Protein AF-A0A484X1N8-F1 (afdb_monomer_lite)

InterPro domains:
  IPR001851 ABC transporter, permease [PF02653] (41-92)

Foldseek 3Di:
DPDPDDVVVVVCCVVCVVVVVVVVVVVVVCVVDVCCPPPVNVVVVCVVVVVVVVVVVVQVVCVVVVNNPVVVVVVVVVVVLVVVQVPDDPVCNVVSVVVVVVCVVVPPD

Secondary structure (DSSP, 8-state):
---SSHHHHHHHHHHTHHHHHHHHHHHHHHHH-GGGGSHHHHHHHHHHHHHHHHHHHHHHHHHHTT---HHHHHHHHHHHHHHHHHTS-GGGHHHHHHHHHHHTTT---

pLDDT: mean 72.05, std 12.69, range [37.88, 90.06]

Organism: Escherichia coli (NCBI:txid562)

Radius of gyration: 23.99 Å; chains: 1; bounding box: 32×74×46 Å

Structure (mmCIF, N/CA/C/O backbone):
data_AF-A0A484X1N8-F1
#
_entry.id   AF-A0A484X1N8-F1
#
loop_
_atom_site.group_PDB
_atom_site.id
_atom_site.type_symbol
_atom_site.label_atom_id
_atom_site.label_alt_id
_atom_site.label_comp_id
_atom_site.label_asym_id
_atom_site.label_entity_id
_atom_site.label_seq_id
_atom_site.pdbx_PDB_ins_code
_atom_site.Cartn_x
_atom_site.Cartn_y
_atom_site.Cartn_z
_atom_site.occupancy
_atom_site.B_iso_or_equiv
_atom_site.auth_seq_id
_atom_site.auth_comp_id
_atom_site.auth_asym_id
_atom_site.auth_atom_id
_atom_site.pdbx_PDB_model_num
ATOM 1 N N . MET A 1 1 ? -13.908 -48.934 8.361 1.00 47.25 1 MET A N 1
ATOM 2 C CA . MET A 1 1 ? -13.093 -47.717 8.132 1.00 47.25 1 MET A CA 1
ATOM 3 C C . MET A 1 1 ? -13.543 -47.052 6.833 1.00 47.25 1 MET A C 1
ATOM 5 O O . MET A 1 1 ? -13.156 -47.579 5.805 1.00 47.25 1 MET A O 1
ATOM 9 N N . SER A 1 2 ? -14.366 -45.982 6.859 1.00 47.84 2 SER A N 1
ATOM 10 C CA . SER A 1 2 ? -14.582 -45.049 5.708 1.00 47.84 2 SER A CA 1
ATOM 11 C C . SER A 1 2 ? -15.741 -44.028 5.870 1.00 47.84 2 SER A C 1
ATOM 13 O O . SER A 1 2 ? -16.322 -43.604 4.877 1.00 47.84 2 SER A O 1
ATOM 15 N N . ALA A 1 3 ? -16.104 -43.577 7.080 1.00 52.72 3 ALA A N 1
ATOM 16 C CA . ALA A 1 3 ? -17.198 -42.594 7.252 1.00 52.72 3 ALA A CA 1
ATOM 17 C C . ALA A 1 3 ? -16.845 -41.361 8.111 1.00 52.72 3 ALA A C 1
ATOM 19 O O . ALA A 1 3 ? -17.726 -40.597 8.490 1.00 52.72 3 ALA A O 1
ATOM 20 N N . LEU A 1 4 ? -15.559 -41.129 8.392 1.00 57.62 4 LEU A N 1
ATOM 21 C CA . LEU A 1 4 ? -15.084 -40.034 9.244 1.00 57.62 4 LEU A CA 1
ATOM 22 C C . LEU A 1 4 ? -14.180 -39.074 8.460 1.00 57.62 4 LEU A C 1
ATOM 24 O O . LEU A 1 4 ? -12.971 -39.095 8.658 1.00 57.62 4 LEU A O 1
ATOM 28 N N . ASN A 1 5 ? -14.728 -38.253 7.553 1.00 59.38 5 ASN A N 1
ATOM 29 C CA . ASN A 1 5 ? -14.029 -37.006 7.180 1.00 59.38 5 ASN A CA 1
ATOM 30 C C . ASN A 1 5 ? -14.814 -35.998 6.327 1.00 59.38 5 ASN A C 1
ATOM 32 O O . ASN A 1 5 ? -14.494 -34.822 6.366 1.00 59.38 5 ASN A O 1
ATOM 36 N N . LYS A 1 6 ? -15.837 -36.387 5.551 1.00 55.84 6 LYS A N 1
ATOM 37 C CA . LYS A 1 6 ? -16.444 -35.434 4.593 1.00 55.84 6 LYS A CA 1
ATOM 38 C C . LYS A 1 6 ? -17.193 -34.268 5.248 1.00 55.84 6 LYS A C 1
ATOM 40 O O . LYS A 1 6 ? -17.091 -33.152 4.755 1.00 55.84 6 LYS A O 1
ATOM 45 N N . LYS A 1 7 ? -17.932 -34.500 6.345 1.00 57.88 7 LYS A N 1
ATOM 46 C CA . LYS A 1 7 ? -18.677 -33.419 7.017 1.00 57.88 7 LYS A CA 1
ATOM 47 C C . LYS A 1 7 ? -17.743 -32.455 7.753 1.00 57.88 7 LYS A C 1
ATOM 49 O O . LYS A 1 7 ? -17.847 -31.269 7.495 1.00 57.88 7 LYS A O 1
ATOM 54 N N . SER A 1 8 ? -16.784 -32.938 8.554 1.00 63.16 8 SER A N 1
ATOM 55 C CA . SER A 1 8 ? -15.794 -32.057 9.205 1.00 63.16 8 SER A CA 1
ATOM 56 C C . SER A 1 8 ? -14.958 -31.272 8.203 1.00 63.16 8 SER A C 1
ATOM 58 O O . SER A 1 8 ? -14.797 -30.075 8.390 1.00 63.16 8 SER A O 1
ATOM 60 N N . PHE A 1 9 ? -14.473 -31.894 7.123 1.00 64.31 9 PHE A N 1
ATOM 61 C CA . PHE A 1 9 ? -13.662 -31.188 6.127 1.00 64.31 9 PHE A CA 1
ATOM 62 C C . PHE A 1 9 ? -14.461 -30.091 5.408 1.00 64.31 9 PHE A C 1
ATOM 64 O O . PHE A 1 9 ? -13.945 -28.999 5.207 1.00 64.31 9 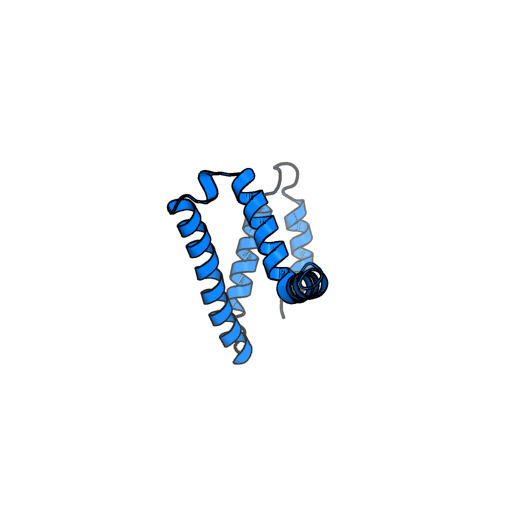PHE A O 1
ATOM 71 N N . LEU A 1 10 ? -15.743 -30.333 5.096 1.00 66.69 10 LEU A N 1
ATOM 72 C CA . LEU A 1 10 ? -16.641 -29.312 4.541 1.00 66.69 10 LEU A CA 1
ATOM 73 C C . LEU A 1 10 ? -16.985 -28.199 5.543 1.00 66.69 10 LEU A C 1
ATOM 75 O O . LEU A 1 10 ? -17.156 -27.056 5.124 1.00 66.69 10 LEU A O 1
ATOM 79 N N . THR A 1 11 ? -17.072 -28.501 6.841 1.00 66.44 11 THR A N 1
ATOM 80 C CA . THR A 1 11 ? -17.257 -27.483 7.889 1.00 66.44 11 THR A CA 1
ATOM 81 C C . THR A 1 11 ? -16.001 -26.619 8.040 1.00 66.44 11 THR A C 1
ATOM 83 O O . THR A 1 11 ? -16.112 -25.399 7.982 1.00 66.44 11 THR A O 1
ATOM 86 N N . TYR A 1 12 ? -14.805 -27.223 8.067 1.00 66.75 12 TYR A N 1
ATOM 87 C CA . TYR A 1 12 ? -13.526 -26.497 8.057 1.00 66.75 12 TYR A CA 1
ATOM 88 C C . TYR A 1 12 ? -13.323 -25.665 6.783 1.00 66.75 12 TYR A C 1
ATOM 90 O O . TYR A 1 12 ? -12.798 -24.558 6.854 1.00 66.75 12 TYR A O 1
ATOM 98 N N . LEU A 1 13 ? -13.781 -26.148 5.624 1.00 66.75 13 LEU A N 1
ATOM 99 C CA . LEU A 1 13 ? -13.781 -25.384 4.371 1.00 66.75 13 LEU A CA 1
ATOM 100 C C . LEU A 1 13 ? -14.759 -24.205 4.390 1.00 66.75 13 LEU A C 1
ATOM 102 O O . LEU A 1 13 ? -14.505 -23.210 3.719 1.00 66.75 13 LEU A O 1
ATOM 106 N N . LYS A 1 14 ? -15.875 -24.306 5.124 1.00 67.31 14 LYS A N 1
ATOM 107 C CA . LYS A 1 14 ? -16.841 -23.209 5.279 1.00 67.31 14 LYS A CA 1
ATOM 108 C C . LYS A 1 14 ? -16.361 -22.159 6.278 1.00 67.31 14 LYS A C 1
ATOM 110 O O . LYS A 1 14 ? -16.433 -20.977 5.963 1.00 67.31 14 LYS A O 1
ATOM 115 N N . GLU A 1 15 ? -15.840 -22.568 7.433 1.00 77.00 15 GLU A N 1
ATOM 116 C CA . GLU A 1 15 ? -15.261 -21.645 8.423 1.00 77.00 15 GLU A CA 1
ATOM 117 C C . GLU A 1 15 ? -13.952 -21.016 7.931 1.00 77.00 15 GLU A C 1
ATOM 119 O O . GLU A 1 15 ? -13.714 -19.831 8.144 1.00 77.00 15 GLU A O 1
ATOM 124 N N . GLY A 1 16 ? -13.148 -21.768 7.177 1.00 79.12 16 GLY A N 1
ATOM 125 C CA . GLY A 1 16 ? -11.952 -21.288 6.488 1.00 79.12 16 GLY A CA 1
ATOM 126 C C . GLY A 1 16 ? -12.204 -20.786 5.064 1.00 79.12 16 GLY A C 1
ATOM 127 O O . GLY A 1 16 ? -11.252 -20.681 4.291 1.00 79.12 16 GLY A O 1
ATOM 128 N N . GLY A 1 17 ? -13.454 -20.489 4.689 1.00 80.62 17 GLY A N 1
ATOM 129 C CA . GLY A 1 17 ? -13.837 -20.204 3.300 1.00 80.62 17 GLY A CA 1
ATOM 130 C C . GLY A 1 17 ? -13.018 -19.092 2.648 1.00 80.62 17 GLY A C 1
ATOM 131 O O . GLY A 1 17 ? -12.676 -19.188 1.472 1.00 80.62 17 GLY A O 1
ATOM 132 N N . ILE A 1 18 ? -12.606 -18.084 3.422 1.00 85.62 18 ILE A N 1
ATOM 133 C CA . ILE A 1 18 ? -11.756 -17.005 2.912 1.00 85.62 18 ILE A CA 1
ATOM 134 C C . ILE A 1 18 ? -10.342 -17.479 2.549 1.00 85.62 18 ILE A C 1
ATOM 136 O O . ILE A 1 18 ? -9.800 -17.046 1.536 1.00 85.62 18 ILE A O 1
ATOM 140 N N . TYR A 1 19 ? -9.771 -18.421 3.307 1.00 83.62 19 TYR A N 1
ATOM 141 C CA . TYR A 1 19 ? -8.468 -19.020 3.004 1.00 83.62 19 TYR A CA 1
ATOM 142 C C . TYR A 1 19 ? -8.539 -19.921 1.773 1.00 83.62 19 TYR A C 1
ATOM 144 O O . TYR A 1 19 ? -7.615 -19.936 0.964 1.00 83.62 19 TYR A O 1
ATOM 152 N N . VAL A 1 20 ? -9.655 -20.633 1.601 1.00 84.94 20 VAL A N 1
ATOM 153 C CA . VAL A 1 20 ? -9.898 -21.468 0.418 1.00 84.94 20 VAL A CA 1
ATOM 154 C C . VAL A 1 20 ? -10.001 -20.598 -0.834 1.00 84.94 20 VAL A C 1
ATOM 156 O O . VAL A 1 20 ? -9.339 -20.878 -1.831 1.00 84.94 20 VAL A O 1
ATOM 159 N N . VAL A 1 21 ? -10.782 -19.515 -0.776 1.00 86.88 21 VAL A N 1
ATOM 160 C CA . VAL A 1 21 ? -10.913 -18.560 -1.888 1.00 86.88 21 VAL A CA 1
ATOM 161 C C . VAL A 1 21 ? -9.569 -17.901 -2.205 1.00 86.88 21 VAL A C 1
ATOM 163 O O . VAL A 1 21 ? -9.209 -17.796 -3.377 1.00 86.88 21 VAL A O 1
ATOM 166 N N . LEU A 1 22 ? -8.796 -17.524 -1.182 1.00 85.75 22 LEU A N 1
ATOM 167 C CA . LEU A 1 22 ? -7.452 -16.967 -1.348 1.00 85.75 22 LEU A CA 1
ATOM 168 C C . LEU A 1 22 ? -6.518 -17.940 -2.087 1.00 85.75 22 LEU A C 1
ATOM 170 O O . LEU A 1 22 ? -5.816 -17.527 -3.007 1.00 85.75 22 LEU A O 1
ATOM 174 N N . LEU A 1 23 ? -6.536 -19.226 -1.723 1.00 84.81 23 LEU A N 1
ATOM 175 C CA . LEU A 1 23 ? -5.708 -20.258 -2.357 1.00 84.81 23 LEU A CA 1
ATOM 176 C C . LEU A 1 23 ? -6.080 -20.492 -3.826 1.00 84.81 23 LEU A C 1
ATOM 178 O O . LEU A 1 23 ? -5.197 -20.612 -4.674 1.00 84.81 23 LEU A O 1
ATOM 182 N N . VAL A 1 24 ? -7.379 -20.533 -4.137 1.00 87.88 24 VAL A N 1
ATOM 183 C CA . VAL A 1 24 ? -7.867 -20.693 -5.518 1.00 87.88 24 VAL A CA 1
ATOM 184 C C . VAL A 1 24 ? -7.465 -19.496 -6.374 1.00 87.88 24 VAL A C 1
ATOM 186 O O . VAL A 1 24 ? -6.980 -19.669 -7.491 1.00 87.88 24 VAL A O 1
ATOM 189 N N . LEU A 1 25 ? -7.617 -18.282 -5.845 1.00 85.06 25 LEU A N 1
ATOM 190 C CA . LEU A 1 25 ? -7.237 -17.068 -6.558 1.00 85.06 25 LEU A CA 1
ATOM 191 C C . LEU A 1 25 ? -5.721 -17.006 -6.793 1.00 85.06 25 LEU A C 1
ATOM 193 O O . LEU A 1 25 ? -5.286 -16.674 -7.893 1.00 85.06 25 LEU A O 1
ATOM 197 N N . LEU A 1 26 ? -4.923 -17.395 -5.794 1.00 83.88 26 LEU A N 1
ATOM 198 C CA . LEU A 1 26 ? -3.470 -17.500 -5.921 1.00 83.88 26 LEU A CA 1
ATOM 199 C C . LEU A 1 26 ? -3.074 -18.480 -7.036 1.00 83.88 26 LEU A C 1
ATOM 201 O O . LEU A 1 26 ? -2.215 -18.159 -7.853 1.00 83.88 26 LEU A O 1
ATOM 205 N N . ALA A 1 27 ? -3.725 -19.646 -7.105 1.00 84.00 27 ALA A N 1
ATOM 206 C CA . ALA A 1 27 ? -3.464 -20.629 -8.151 1.00 84.00 27 ALA A CA 1
ATOM 207 C C . ALA A 1 27 ? -3.746 -20.058 -9.551 1.00 84.00 27 ALA A C 1
ATOM 209 O O . ALA A 1 27 ? -2.905 -20.188 -10.438 1.00 84.00 27 ALA A O 1
ATOM 210 N N . ILE A 1 28 ? -4.878 -19.368 -9.739 1.00 85.75 28 ILE A N 1
ATOM 211 C CA . ILE A 1 28 ? -5.232 -18.722 -11.017 1.00 85.75 28 ILE A CA 1
ATOM 212 C C . ILE A 1 28 ? -4.168 -17.694 -11.430 1.00 85.75 28 ILE A C 1
ATOM 214 O O . ILE A 1 28 ? -3.757 -17.671 -12.587 1.00 85.75 28 ILE A O 1
ATOM 218 N N . ILE A 1 29 ? -3.680 -16.885 -10.485 1.00 81.50 29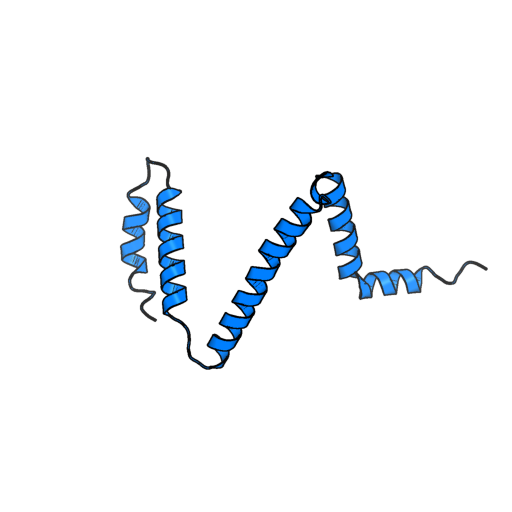 ILE A N 1
ATOM 219 C CA . ILE A 1 29 ? -2.651 -15.867 -10.748 1.00 81.50 29 ILE A CA 1
ATOM 220 C C . ILE A 1 29 ? -1.325 -16.513 -11.177 1.00 81.50 29 ILE A C 1
ATOM 222 O O . ILE A 1 29 ? -0.704 -16.045 -12.128 1.00 81.50 29 ILE A O 1
ATOM 226 N N . ILE A 1 30 ? -0.919 -17.614 -10.535 1.00 81.75 30 ILE A N 1
ATOM 227 C CA . ILE A 1 30 ? 0.303 -18.354 -10.900 1.00 81.75 30 ILE A CA 1
ATOM 228 C C . ILE A 1 30 ? 0.187 -18.965 -12.308 1.00 81.75 30 ILE A C 1
ATOM 230 O O . ILE A 1 30 ? 1.168 -18.970 -13.049 1.00 81.75 30 ILE A O 1
ATOM 234 N N . PHE A 1 31 ? -0.997 -19.460 -12.694 1.00 79.56 31 PHE A N 1
ATOM 235 C CA . PHE A 1 31 ? -1.236 -19.978 -14.049 1.00 79.56 31 PHE A CA 1
ATOM 236 C C . PHE A 1 31 ? -1.236 -18.881 -15.120 1.00 79.56 31 PHE A C 1
ATOM 238 O O . PHE A 1 31 ? -0.799 -19.134 -16.241 1.00 79.56 31 PHE A O 1
ATOM 245 N N . GLN A 1 32 ? -1.732 -17.686 -14.796 1.00 76.69 32 GLN A N 1
ATOM 246 C CA . GLN A 1 32 ? -1.781 -16.556 -15.725 1.00 76.69 32 GLN A CA 1
ATOM 247 C C . GLN A 1 32 ? -0.386 -15.949 -15.953 1.00 76.69 32 GLN A C 1
ATOM 249 O O . GLN A 1 32 ? -0.056 -15.594 -17.082 1.00 76.69 32 GLN A O 1
ATOM 254 N N . ASP A 1 33 ? 0.428 -15.858 -14.897 1.00 71.31 33 ASP A N 1
ATOM 255 C CA . ASP A 1 33 ? 1.747 -15.227 -14.933 1.00 71.31 33 ASP A CA 1
ATOM 256 C C . ASP A 1 33 ? 2.765 -16.013 -14.075 1.00 71.31 33 ASP A C 1
ATOM 258 O O . ASP A 1 33 ? 2.858 -15.813 -12.860 1.00 71.31 33 ASP A O 1
ATOM 262 N N . PRO A 1 34 ? 3.605 -16.888 -14.662 1.00 69.56 34 PRO A N 1
ATOM 263 C CA . PRO A 1 34 ? 4.619 -17.632 -13.901 1.00 69.56 34 PRO A CA 1
ATOM 264 C C . PRO A 1 34 ? 5.724 -16.715 -13.345 1.00 69.56 34 PRO A C 1
ATOM 266 O O . PRO A 1 34 ? 6.389 -17.033 -12.359 1.00 69.56 34 PRO A O 1
ATOM 269 N N . THR A 1 35 ? 5.892 -15.532 -13.940 1.00 72.00 35 THR A N 1
ATOM 270 C CA . THR A 1 35 ? 6.798 -14.460 -13.506 1.00 72.00 35 THR A CA 1
ATOM 271 C C . THR A 1 35 ? 6.375 -13.784 -12.199 1.00 72.00 35 THR A C 1
ATOM 273 O O . THR A 1 35 ? 7.178 -13.061 -11.600 1.00 72.00 35 THR A O 1
ATOM 276 N N . PHE A 1 36 ? 5.147 -14.020 -11.725 1.00 63.31 36 PHE A N 1
ATOM 277 C CA . PHE A 1 36 ? 4.613 -13.436 -10.489 1.00 63.31 36 PHE A CA 1
ATOM 278 C C . PHE A 1 36 ? 5.365 -13.910 -9.232 1.00 63.31 36 PHE A C 1
ATOM 280 O O . PHE A 1 36 ? 5.478 -13.166 -8.261 1.00 63.31 36 PHE A O 1
ATOM 287 N N . LEU A 1 37 ? 5.941 -15.119 -9.269 1.00 64.44 37 LEU A N 1
ATOM 288 C CA . LEU A 1 37 ? 6.735 -15.700 -8.175 1.00 64.44 37 LEU A CA 1
ATOM 289 C C . LEU A 1 37 ? 8.200 -15.236 -8.155 1.00 64.44 37 LEU A C 1
ATOM 291 O O . LEU A 1 37 ? 8.953 -15.617 -7.258 1.00 64.44 37 LEU A O 1
ATOM 295 N N . SER A 1 38 ? 8.629 -14.420 -9.123 1.00 78.19 38 SER A N 1
ATOM 296 C CA . SER A 1 38 ? 9.971 -13.836 -9.093 1.00 78.19 38 SER A CA 1
ATOM 297 C C . SER A 1 38 ? 10.141 -12.978 -7.840 1.00 78.19 38 SER A C 1
ATOM 299 O O . SER A 1 38 ? 9.301 -12.125 -7.545 1.00 78.19 38 SER A O 1
ATOM 301 N N . LEU A 1 39 ? 11.257 -13.161 -7.127 1.00 73.75 39 LEU A N 1
ATOM 302 C CA . LEU A 1 39 ? 11.574 -12.424 -5.897 1.00 73.75 39 LEU A CA 1
ATOM 303 C C . LEU A 1 39 ? 11.527 -10.901 -6.093 1.00 73.75 39 LEU A C 1
ATOM 305 O O . LEU A 1 39 ? 11.187 -10.178 -5.159 1.00 73.75 39 LEU A O 1
ATOM 309 N N . LEU A 1 40 ? 11.807 -10.415 -7.306 1.00 79.06 40 LEU A N 1
ATOM 310 C CA . LEU A 1 40 ? 11.711 -8.996 -7.653 1.00 79.06 40 LEU A CA 1
ATOM 311 C C . LEU A 1 40 ? 10.256 -8.511 -7.715 1.00 79.06 40 LEU A C 1
ATOM 313 O O . LEU A 1 40 ? 9.926 -7.496 -7.111 1.00 79.06 40 LEU A O 1
ATOM 317 N N . ASN A 1 41 ? 9.367 -9.247 -8.386 1.00 78.25 41 ASN A N 1
ATOM 318 C CA . ASN A 1 41 ? 7.950 -8.884 -8.487 1.00 78.25 41 ASN A CA 1
ATOM 319 C C . ASN A 1 41 ? 7.245 -9.011 -7.136 1.00 78.25 41 ASN A C 1
ATOM 321 O O . ASN A 1 41 ? 6.503 -8.115 -6.740 1.00 78.25 41 ASN A O 1
ATOM 325 N N . LEU A 1 42 ? 7.552 -10.071 -6.389 1.00 81.06 42 LEU A N 1
ATOM 326 C CA . LEU A 1 42 ? 7.038 -10.275 -5.041 1.00 81.06 42 LEU A CA 1
ATOM 327 C C . LEU A 1 42 ? 7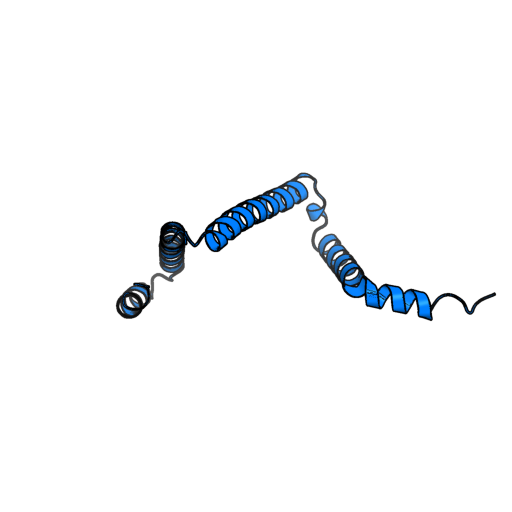.487 -9.151 -4.095 1.00 81.06 42 LEU A C 1
ATOM 329 O O . LEU A 1 42 ? 6.658 -8.574 -3.392 1.00 81.06 42 LEU A O 1
ATOM 333 N N . SER A 1 43 ? 8.771 -8.775 -4.128 1.00 82.94 43 SER A N 1
ATOM 334 C CA . SER A 1 43 ? 9.286 -7.655 -3.329 1.00 82.94 43 SER A CA 1
ATOM 335 C C . SER A 1 43 ? 8.673 -6.320 -3.751 1.00 82.94 43 SER A C 1
ATOM 337 O O . SER A 1 43 ? 8.317 -5.521 -2.888 1.00 82.94 43 SER A O 1
ATOM 339 N N . ASN A 1 44 ? 8.471 -6.079 -5.048 1.00 83.19 44 ASN A N 1
ATOM 340 C CA . ASN A 1 44 ? 7.822 -4.863 -5.546 1.00 83.19 44 ASN A CA 1
ATOM 341 C C . ASN A 1 44 ? 6.356 -4.765 -5.095 1.00 83.19 44 ASN A C 1
ATOM 343 O O . ASN A 1 44 ? 5.914 -3.707 -4.651 1.00 83.19 44 ASN A O 1
ATOM 347 N N . ILE A 1 45 ? 5.606 -5.867 -5.145 1.00 84.81 45 ILE A N 1
ATOM 348 C CA . ILE A 1 45 ? 4.208 -5.911 -4.692 1.00 84.81 45 ILE A CA 1
ATOM 349 C C . ILE A 1 45 ? 4.125 -5.717 -3.173 1.00 84.81 45 ILE A C 1
ATOM 351 O O . ILE A 1 45 ? 3.295 -4.940 -2.687 1.00 84.81 45 ILE A O 1
ATOM 355 N N . LEU A 1 46 ? 5.002 -6.382 -2.415 1.00 81.50 46 LEU A N 1
ATOM 356 C CA . LEU A 1 46 ? 5.049 -6.270 -0.958 1.00 81.50 46 LEU A CA 1
ATOM 357 C C . LEU A 1 46 ? 5.457 -4.866 -0.511 1.00 81.50 46 LEU A C 1
ATOM 359 O O . LEU A 1 46 ? 4.801 -4.299 0.361 1.00 81.50 46 LEU A O 1
ATOM 363 N N . THR A 1 47 ? 6.485 -4.270 -1.116 1.00 85.50 47 THR A N 1
ATOM 364 C CA . THR A 1 47 ? 6.929 -2.903 -0.790 1.00 85.50 47 THR A CA 1
ATOM 365 C C . THR A 1 47 ? 5.879 -1.862 -1.179 1.00 85.50 47 THR A C 1
ATOM 367 O O . THR A 1 47 ? 5.566 -0.989 -0.368 1.00 85.50 47 THR A O 1
ATOM 370 N N . GLN A 1 48 ? 5.241 -1.998 -2.347 1.00 84.38 48 GLN A N 1
ATOM 371 C CA . GLN A 1 48 ? 4.148 -1.116 -2.772 1.00 84.38 48 GLN A CA 1
ATOM 372 C C . GLN A 1 48 ? 2.929 -1.197 -1.838 1.00 84.38 48 GLN A C 1
ATOM 374 O O . GLN A 1 48 ? 2.293 -0.177 -1.556 1.00 84.38 48 GLN A O 1
ATOM 379 N N . SER A 1 49 ? 2.602 -2.392 -1.345 1.00 87.19 49 SER A N 1
ATOM 380 C CA . SER A 1 49 ? 1.466 -2.599 -0.438 1.00 87.19 49 SER A CA 1
ATOM 381 C C . SER A 1 49 ? 1.780 -2.150 0.994 1.00 87.19 49 SER A C 1
ATOM 383 O O . SER A 1 49 ? 0.945 -1.518 1.641 1.00 87.19 49 SER A O 1
ATOM 385 N N . SER A 1 50 ? 3.000 -2.405 1.475 1.00 88.81 50 SER A N 1
ATOM 386 C CA . SER A 1 50 ? 3.422 -2.096 2.850 1.00 88.81 50 SER A CA 1
ATOM 387 C C . SER A 1 50 ? 3.412 -0.595 3.141 1.00 88.81 50 SER A C 1
ATOM 389 O O . SER A 1 50 ? 2.913 -0.169 4.182 1.00 88.81 50 SER A O 1
ATOM 391 N N . VAL A 1 51 ? 3.889 0.227 2.199 1.00 90.06 51 VAL A N 1
ATOM 392 C CA . VAL A 1 51 ? 3.913 1.693 2.359 1.00 90.06 51 VAL A CA 1
ATOM 393 C C . VAL A 1 51 ? 2.500 2.260 2.546 1.00 90.06 51 VAL A C 1
ATOM 395 O O . VAL A 1 51 ? 2.297 3.161 3.360 1.00 90.06 51 VAL A O 1
ATOM 398 N N . ARG A 1 52 ? 1.495 1.701 1.858 1.00 86.31 52 ARG A N 1
ATOM 399 C CA . ARG A 1 52 ? 0.099 2.159 1.968 1.00 86.31 52 ARG A CA 1
ATOM 400 C C . ARG A 1 52 ? -0.478 1.938 3.366 1.00 86.31 52 ARG A C 1
ATOM 402 O O . ARG A 1 52 ? -1.207 2.799 3.849 1.00 86.31 52 ARG A O 1
ATOM 409 N N . ILE A 1 53 ? -0.138 0.825 4.020 1.00 86.94 53 ILE A N 1
ATOM 410 C CA . ILE A 1 53 ? -0.615 0.512 5.377 1.00 86.94 53 ILE A CA 1
ATOM 411 C C . ILE A 1 53 ? -0.017 1.489 6.396 1.00 86.94 53 ILE A C 1
ATOM 413 O O . ILE A 1 53 ? -0.748 2.017 7.229 1.00 86.94 53 ILE A O 1
ATOM 417 N N . ILE A 1 54 ? 1.283 1.784 6.298 1.00 88.62 54 ILE A N 1
ATOM 418 C CA . ILE A 1 54 ? 1.962 2.728 7.202 1.00 88.62 54 ILE A CA 1
ATOM 419 C C . ILE A 1 54 ? 1.347 4.132 7.088 1.00 88.62 54 ILE A C 1
ATOM 421 O O . ILE A 1 54 ? 1.047 4.759 8.104 1.00 88.62 54 ILE A O 1
ATOM 425 N N . ILE A 1 55 ? 1.090 4.604 5.862 1.00 84.00 55 ILE A N 1
ATOM 426 C CA . ILE A 1 55 ? 0.433 5.900 5.627 1.00 84.00 55 ILE A CA 1
ATOM 427 C C . ILE A 1 55 ? -1.000 5.892 6.181 1.00 84.00 55 ILE A C 1
ATOM 429 O O . ILE A 1 55 ? -1.399 6.838 6.856 1.00 84.00 55 ILE A O 1
ATOM 433 N N . ALA A 1 56 ? -1.767 4.823 5.943 1.00 84.88 56 ALA A N 1
ATOM 434 C CA . ALA A 1 56 ? -3.138 4.706 6.439 1.00 84.88 56 ALA A CA 1
ATOM 435 C C . ALA A 1 56 ? -3.211 4.719 7.975 1.00 84.88 56 ALA A C 1
ATOM 437 O O . ALA A 1 56 ? -4.083 5.382 8.532 1.00 84.88 56 ALA A O 1
ATOM 438 N N . LEU A 1 57 ? -2.280 4.046 8.657 1.00 84.44 57 LEU A N 1
ATOM 439 C CA . LEU A 1 57 ? -2.174 4.074 10.119 1.00 84.44 57 LEU A CA 1
ATOM 440 C C . LEU A 1 57 ? -1.829 5.477 10.641 1.00 84.44 57 LEU A C 1
ATOM 442 O O . LEU A 1 57 ? -2.432 5.928 11.615 1.00 84.44 57 LEU A O 1
ATOM 446 N N . GLY A 1 58 ? -0.922 6.194 9.970 1.00 82.81 58 GLY A N 1
ATOM 447 C CA . GLY A 1 58 ? -0.601 7.587 10.301 1.00 82.81 58 GLY A CA 1
ATOM 448 C C . GLY A 1 58 ? -1.807 8.524 10.155 1.00 82.81 58 GLY A C 1
ATOM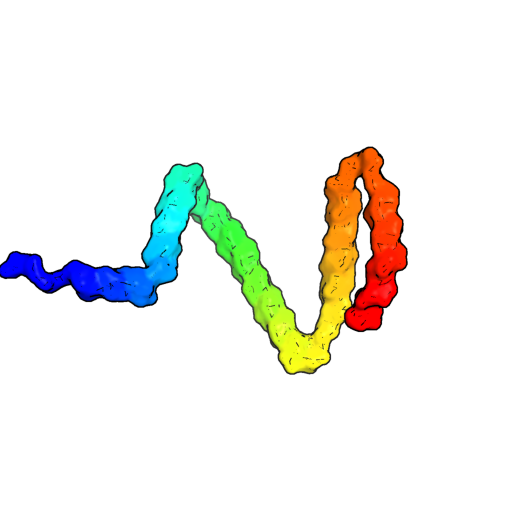 449 O O . GLY A 1 58 ? -2.100 9.304 11.059 1.00 82.81 58 GLY A O 1
ATOM 450 N N . VAL A 1 59 ? -2.561 8.398 9.059 1.00 80.12 59 VAL A N 1
ATOM 451 C CA . VAL A 1 59 ? -3.782 9.190 8.819 1.00 80.12 59 VAL A CA 1
ATOM 452 C C . VAL A 1 59 ? -4.905 8.814 9.795 1.00 80.12 59 VAL A C 1
ATOM 454 O O . VAL A 1 59 ? -5.608 9.697 10.281 1.00 80.12 59 VAL A O 1
ATOM 457 N N . ALA A 1 60 ? -5.054 7.532 10.144 1.00 81.88 60 ALA A N 1
ATOM 458 C CA . ALA A 1 60 ? -6.038 7.085 11.131 1.00 81.88 60 ALA A CA 1
ATOM 459 C C . ALA A 1 60 ? -5.787 7.707 12.516 1.00 81.88 60 ALA A C 1
ATOM 461 O O . ALA A 1 60 ? -6.734 8.148 13.168 1.00 81.88 60 ALA A O 1
ATOM 462 N N . GLY A 1 61 ? -4.521 7.814 12.935 1.00 79.56 61 GLY A N 1
ATOM 463 C CA . GLY A 1 61 ? -4.144 8.498 14.175 1.00 79.56 61 GLY A CA 1
ATOM 464 C C . GLY A 1 61 ? -4.503 9.989 14.176 1.00 79.56 61 GLY A C 1
ATOM 465 O O . GLY A 1 61 ? -5.025 10.488 15.170 1.00 79.56 61 GLY A O 1
ATOM 466 N N . LEU A 1 62 ? -4.298 10.682 13.050 1.00 76.31 62 LEU A N 1
ATOM 467 C CA . LEU A 1 62 ? -4.650 12.102 12.887 1.00 76.31 62 LEU A CA 1
ATOM 468 C C . LEU A 1 62 ? -6.167 12.356 12.927 1.00 76.31 62 LEU A C 1
ATOM 470 O O . LEU A 1 62 ? -6.621 13.361 13.469 1.00 76.31 62 LEU A O 1
ATOM 474 N N . ILE A 1 63 ? -6.971 11.433 12.391 1.00 82.50 63 ILE A N 1
ATOM 475 C CA . ILE A 1 63 ? -8.439 11.530 12.442 1.00 82.50 63 ILE A CA 1
ATOM 476 C C . ILE A 1 63 ? -8.946 11.408 13.888 1.00 82.50 63 ILE A C 1
ATOM 478 O O . ILE A 1 63 ? -9.849 12.144 14.287 1.00 82.50 63 ILE A O 1
ATOM 482 N N . VAL A 1 64 ? -8.359 10.511 14.689 1.00 83.56 64 VAL A N 1
ATOM 483 C CA . VAL A 1 64 ? -8.761 10.287 16.092 1.00 83.56 64 VAL A CA 1
ATOM 484 C C . VAL A 1 64 ? -8.456 11.499 16.978 1.00 83.56 64 VAL A C 1
ATOM 486 O O . VAL A 1 64 ? -9.231 11.800 17.884 1.00 83.56 64 VAL A O 1
ATOM 489 N N . THR A 1 65 ? -7.377 12.237 16.706 1.00 81.81 65 THR A N 1
ATOM 490 C CA . THR A 1 65 ? -6.986 13.425 17.486 1.00 81.81 65 THR A CA 1
ATOM 491 C C . THR A 1 65 ? -7.743 14.702 17.100 1.00 81.81 65 THR A C 1
ATOM 493 O O . THR A 1 65 ? -7.362 15.785 17.538 1.00 81.81 65 THR A O 1
ATOM 496 N N . GLN A 1 66 ? -8.815 14.601 16.298 1.00 63.88 66 GLN A N 1
ATOM 497 C CA . GLN A 1 66 ? -9.621 15.727 15.786 1.00 63.88 66 GLN A CA 1
ATOM 498 C C . GLN A 1 66 ? -8.831 16.765 14.963 1.00 63.88 66 GLN A C 1
ATOM 500 O O . GLN A 1 66 ? -9.391 17.766 14.518 1.00 63.8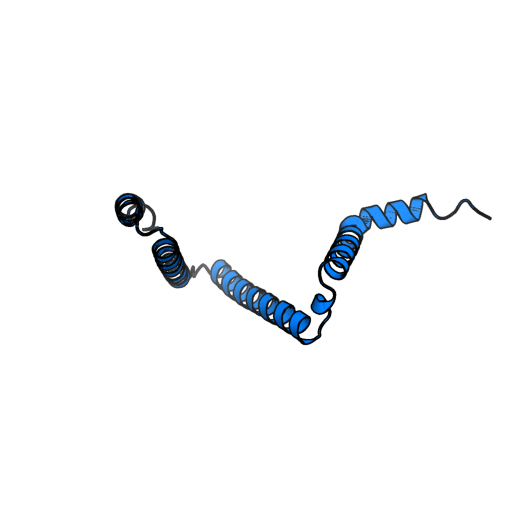8 66 GLN A O 1
ATOM 505 N N . GLY A 1 67 ? -7.550 16.514 14.693 1.00 65.19 67 GLY A N 1
ATOM 506 C CA . GLY A 1 67 ? -6.722 17.277 13.772 1.00 65.19 67 GLY A CA 1
ATOM 507 C C . GLY A 1 67 ? -6.869 16.718 12.365 1.00 65.19 67 GLY A C 1
ATOM 508 O O . GLY A 1 67 ? -5.972 16.046 11.863 1.00 65.19 67 GLY A O 1
ATOM 509 N N . THR A 1 68 ? -8.005 16.966 11.713 1.00 60.84 68 THR A N 1
ATOM 510 C CA . THR A 1 68 ? -8.151 16.622 10.295 1.00 60.84 68 THR A CA 1
ATOM 511 C C . THR A 1 68 ? -7.146 17.434 9.484 1.00 60.84 68 THR A C 1
ATOM 513 O O . THR A 1 68 ? -7.290 18.652 9.363 1.00 60.84 68 THR A O 1
ATOM 516 N N . ASP A 1 69 ? -6.134 16.765 8.926 1.00 66.12 69 ASP A N 1
ATOM 517 C CA . ASP A 1 69 ? -5.175 17.371 8.006 1.00 66.12 69 ASP A CA 1
ATOM 518 C C . ASP A 1 69 ? -5.871 17.724 6.679 1.00 66.12 69 ASP A C 1
ATOM 520 O O . ASP A 1 69 ? -5.821 17.008 5.674 1.00 66.12 69 ASP A O 1
ATOM 524 N N . LEU A 1 70 ? -6.559 18.869 6.692 1.00 68.81 70 LEU A N 1
ATOM 525 C CA . LEU A 1 70 ? -7.251 19.457 5.545 1.00 68.81 70 LEU A CA 1
ATOM 526 C C . LEU A 1 70 ? -6.267 19.809 4.408 1.00 68.81 70 LEU A C 1
ATOM 528 O O . LEU A 1 70 ? -6.686 20.068 3.274 1.00 68.81 70 LEU A O 1
ATOM 532 N N . SER A 1 71 ? -4.955 19.824 4.690 1.00 69.38 71 SER A N 1
ATOM 533 C CA . SER A 1 71 ? -3.913 20.110 3.704 1.00 69.38 71 SER A CA 1
ATOM 534 C C . SER A 1 71 ? -3.631 18.903 2.802 1.00 69.38 71 SER A C 1
ATOM 536 O O . SER A 1 71 ? -3.540 19.077 1.582 1.00 69.38 71 SER A O 1
ATOM 538 N N . ALA A 1 72 ? -3.628 17.681 3.350 1.00 65.94 72 ALA A N 1
ATOM 539 C CA . ALA A 1 72 ? -3.470 16.448 2.576 1.00 65.94 72 ALA A CA 1
ATOM 540 C C . ALA A 1 72 ? -4.618 16.251 1.567 1.00 65.94 72 ALA A C 1
ATOM 542 O O . ALA A 1 72 ? -4.381 15.958 0.391 1.00 65.94 72 ALA A O 1
ATOM 543 N N . GLY A 1 73 ? -5.865 16.513 1.980 1.00 67.81 73 GLY A N 1
ATOM 544 C CA . GLY A 1 73 ? -7.036 16.443 1.095 1.00 67.81 73 GLY A CA 1
ATOM 545 C C . GLY A 1 73 ? -6.972 17.434 -0.076 1.00 67.81 73 GLY A C 1
ATOM 546 O O . GLY A 1 73 ? -7.317 17.088 -1.209 1.00 67.81 73 GLY A O 1
ATOM 547 N N . ARG A 1 74 ? -6.452 18.649 0.155 1.00 74.25 74 ARG A N 1
ATOM 548 C CA . ARG A 1 74 ? -6.253 19.659 -0.903 1.00 74.25 74 ARG A CA 1
ATOM 549 C C . ARG A 1 74 ? -5.153 19.268 -1.889 1.00 74.25 74 ARG A C 1
ATOM 551 O O . ARG A 1 74 ? -5.324 19.501 -3.085 1.00 74.25 74 ARG A O 1
ATOM 558 N N . GLN A 1 75 ? -4.061 18.658 -1.429 1.00 79.62 75 GLN A N 1
ATOM 559 C CA . GLN A 1 75 ? -2.983 18.193 -2.313 1.00 79.62 75 GLN A CA 1
ATOM 560 C C . GLN A 1 75 ? -3.446 17.041 -3.215 1.00 79.62 75 GLN A C 1
ATOM 562 O O . GLN A 1 75 ? -3.235 17.088 -4.429 1.00 79.62 75 GLN A O 1
ATOM 567 N N . VAL A 1 76 ? -4.163 16.060 -2.655 1.00 76.94 76 VAL A N 1
ATOM 568 C CA . VAL A 1 76 ? -4.740 14.946 -3.428 1.00 76.94 76 VAL A CA 1
ATOM 569 C C . VAL A 1 76 ? -5.818 15.445 -4.398 1.00 76.94 76 VAL A C 1
ATOM 571 O O . VAL A 1 76 ? -5.858 15.009 -5.549 1.00 76.94 76 VAL A O 1
ATOM 574 N N . GLY A 1 77 ? -6.643 16.413 -3.983 1.00 78.12 77 GLY A N 1
ATOM 575 C CA . GLY A 1 77 ? -7.638 17.050 -4.848 1.00 78.12 77 GLY A CA 1
ATOM 576 C C . GLY A 1 77 ? -7.020 17.784 -6.044 1.00 78.12 77 GLY A C 1
ATOM 577 O O . GLY A 1 77 ? -7.503 17.642 -7.168 1.00 78.12 77 GLY A O 1
ATOM 578 N N . LEU A 1 78 ? -5.922 18.521 -5.838 1.00 79.75 78 LEU A N 1
ATOM 579 C CA . LEU A 1 78 ? -5.186 19.166 -6.932 1.00 79.75 78 LEU A CA 1
ATOM 580 C C . LEU A 1 78 ? -4.537 18.135 -7.865 1.00 79.75 78 LEU A C 1
ATOM 582 O O . LEU A 1 78 ? -4.667 18.260 -9.083 1.00 79.75 78 LEU A O 1
ATOM 586 N N . ALA A 1 79 ? -3.910 17.090 -7.320 1.00 81.81 79 ALA A N 1
ATOM 587 C CA . ALA A 1 79 ? -3.300 16.023 -8.116 1.00 81.81 79 ALA A CA 1
ATOM 588 C C . ALA A 1 79 ? -4.334 15.288 -8.991 1.00 81.81 79 ALA A C 1
ATOM 590 O O . ALA A 1 79 ? -4.099 15.077 -10.182 1.00 81.81 79 ALA A O 1
ATOM 591 N N . ALA A 1 80 ? -5.513 14.978 -8.438 1.00 79.12 80 ALA A N 1
ATOM 592 C CA . ALA A 1 80 ? -6.609 14.337 -9.166 1.00 79.12 80 ALA A CA 1
ATOM 593 C C . ALA A 1 80 ? -7.106 15.192 -10.343 1.00 79.12 80 ALA A C 1
ATOM 595 O O . ALA A 1 80 ? -7.434 14.678 -11.413 1.00 79.12 80 ALA A O 1
ATOM 596 N N . VAL A 1 81 ? -7.131 16.511 -10.168 1.00 77.94 81 VAL A N 1
ATOM 597 C CA . VAL A 1 81 ? -7.575 17.448 -11.204 1.00 77.94 81 VAL A CA 1
ATOM 598 C C . VAL A 1 81 ? -6.550 17.561 -12.315 1.00 77.94 81 VAL A C 1
ATOM 600 O O . VAL A 1 81 ? -6.927 17.569 -13.488 1.00 77.94 81 VAL A O 1
ATOM 603 N N . VAL A 1 82 ? -5.270 17.662 -11.961 1.00 82.44 82 VAL A N 1
ATOM 604 C CA . VAL A 1 82 ? -4.187 17.708 -12.946 1.00 82.44 82 VAL A CA 1
ATOM 605 C C . VAL A 1 82 ? -4.202 16.421 -13.769 1.00 82.44 82 VAL A C 1
ATOM 607 O O . VAL A 1 82 ? -4.242 16.492 -14.996 1.00 82.44 82 VAL A O 1
ATOM 610 N N . ALA A 1 83 ? -4.318 15.259 -13.120 1.00 82.88 83 ALA A N 1
ATOM 611 C CA . ALA A 1 83 ? -4.445 13.973 -13.801 1.00 82.88 83 ALA A CA 1
ATOM 612 C C . ALA A 1 83 ? -5.673 13.912 -14.733 1.00 82.88 83 ALA A C 1
ATOM 614 O O . ALA A 1 83 ? -5.544 13.531 -15.894 1.00 82.88 83 ALA A O 1
ATOM 615 N N . ALA A 1 84 ? -6.853 14.354 -14.278 1.00 80.00 84 ALA A N 1
ATOM 616 C CA . ALA A 1 84 ? -8.063 14.379 -15.109 1.00 80.00 84 ALA A CA 1
ATOM 617 C C . ALA A 1 84 ? -7.987 15.394 -16.267 1.00 80.00 84 ALA A C 1
ATOM 619 O O . ALA A 1 84 ? -8.671 15.248 -17.281 1.00 80.00 84 ALA A O 1
ATOM 620 N N . THR A 1 85 ? -7.170 16.439 -16.123 1.00 76.69 85 THR A N 1
ATOM 621 C CA . THR A 1 85 ? -6.904 17.410 -17.193 1.00 76.69 85 THR A CA 1
ATOM 622 C C . THR A 1 85 ? -6.000 16.811 -18.259 1.00 76.69 85 THR A C 1
ATOM 624 O O . THR A 1 85 ? -6.282 16.960 -19.442 1.00 76.69 85 THR A O 1
ATOM 627 N N . LEU A 1 86 ? -4.977 16.067 -17.846 1.00 79.19 86 LEU A N 1
ATOM 628 C CA . LEU A 1 86 ? -4.059 15.384 -18.757 1.00 79.19 86 LEU A CA 1
ATOM 629 C C . LEU A 1 86 ? -4.706 14.187 -19.475 1.00 79.19 86 LEU A C 1
ATOM 631 O O . LEU A 1 86 ? -4.337 13.889 -20.604 1.00 79.19 86 LEU A O 1
ATOM 635 N N . LEU A 1 87 ? -5.694 13.528 -18.858 1.00 81.06 87 LEU A N 1
ATOM 636 C CA . LEU A 1 87 ? -6.432 12.407 -19.460 1.00 81.06 87 LEU A CA 1
ATOM 637 C C . LEU A 1 87 ? -7.466 12.846 -20.523 1.00 81.06 87 LEU A C 1
ATOM 639 O O . LEU A 1 87 ? -8.064 12.006 -21.193 1.00 81.06 87 LEU A O 1
ATOM 643 N N . GLN A 1 88 ? -7.741 14.146 -20.677 1.00 72.19 88 GLN A N 1
ATOM 644 C CA . GLN A 1 88 ? -8.719 14.611 -21.664 1.00 72.19 88 GLN A CA 1
ATOM 645 C C . GLN A 1 88 ? -8.165 14.553 -23.092 1.00 72.19 88 GLN A C 1
ATOM 647 O O . GLN A 1 88 ? -7.106 15.093 -23.393 1.00 72.19 88 GLN A O 1
ATOM 652 N N . SER A 1 89 ? -8.953 13.974 -24.001 1.00 62.75 89 SER A N 1
ATOM 653 C CA . SER A 1 89 ? -8.749 14.067 -25.451 1.00 62.75 89 SER A CA 1
ATOM 654 C C . SER A 1 89 ? -8.721 15.534 -25.905 1.00 62.75 89 SER A C 1
ATOM 656 O O . SER A 1 89 ? -9.576 16.310 -25.461 1.00 62.75 89 SER A O 1
ATOM 658 N N . MET A 1 90 ? -7.830 15.889 -26.841 1.00 63.91 90 MET A N 1
ATOM 659 C CA . MET A 1 90 ? -7.634 17.263 -27.350 1.00 63.91 90 MET A CA 1
ATOM 660 C C . MET A 1 90 ? -8.926 17.960 -27.820 1.00 63.91 90 MET A C 1
ATOM 662 O O . MET A 1 90 ? -9.027 19.180 -27.754 1.00 63.91 90 MET A O 1
ATOM 666 N N . ASP A 1 91 ? -9.942 17.188 -28.203 1.00 65.56 91 ASP A N 1
ATOM 667 C CA . ASP A 1 91 ? -11.241 17.668 -28.689 1.00 65.56 91 ASP A CA 1
ATOM 668 C C . ASP A 1 91 ? -12.189 18.214 -27.591 1.00 65.56 91 ASP A C 1
ATOM 670 O O . ASP A 1 91 ? -13.232 18.798 -27.877 1.00 65.56 91 ASP A O 1
ATOM 674 N N . ASN A 1 92 ? -11.878 18.019 -26.299 1.00 61.34 92 ASN A N 1
ATOM 675 C CA . ASN A 1 92 ? -12.823 18.275 -25.194 1.00 61.34 92 ASN A CA 1
ATOM 676 C C . ASN A 1 92 ? -12.280 19.139 -24.036 1.00 61.34 92 ASN A C 1
ATOM 678 O O . ASN A 1 92 ? -12.924 19.217 -22.984 1.00 61.34 92 ASN A O 1
ATOM 682 N N . ALA A 1 93 ? -11.164 19.852 -24.229 1.00 61.09 93 ALA A N 1
ATOM 683 C CA . ALA A 1 93 ? -10.457 20.606 -23.178 1.00 61.09 93 ALA A CA 1
ATOM 684 C C . ALA A 1 93 ? -11.330 21.614 -22.385 1.00 61.09 93 ALA A C 1
ATOM 686 O O . ALA A 1 93 ? -11.095 21.875 -21.205 1.00 61.09 93 ALA A O 1
ATOM 687 N N . ASN A 1 94 ? -12.387 22.162 -22.997 1.00 60.94 94 ASN A N 1
ATOM 688 C CA . ASN A 1 94 ? -13.253 23.174 -22.373 1.00 60.94 94 ASN A CA 1
ATOM 689 C C . ASN A 1 94 ? -14.418 22.619 -21.528 1.00 60.94 94 ASN A C 1
ATOM 691 O O . ASN A 1 94 ? -15.164 23.397 -20.919 1.00 60.94 94 ASN A O 1
ATOM 695 N N . LYS A 1 95 ? -14.611 21.293 -21.454 1.00 60.09 95 LYS A N 1
ATOM 696 C CA . LYS A 1 95 ? -15.710 20.703 -20.660 1.00 60.09 95 LYS A CA 1
ATOM 697 C C . LYS A 1 95 ? -15.378 20.630 -19.167 1.00 60.09 95 LYS A C 1
ATOM 699 O O . LYS A 1 95 ? -16.250 20.908 -18.336 1.00 60.09 95 LYS A O 1
ATOM 704 N N . VAL A 1 96 ? -14.125 20.345 -18.810 1.00 61.16 96 VAL A N 1
ATOM 705 C CA . VAL A 1 96 ? -13.705 20.269 -17.400 1.00 61.16 96 VAL A CA 1
ATOM 706 C C . VAL A 1 96 ? -13.676 21.640 -16.725 1.00 61.16 96 VAL A C 1
ATOM 708 O O . VAL A 1 96 ? -14.194 21.775 -15.614 1.00 61.16 96 VAL A O 1
ATOM 711 N N . SER A 1 97 ? -13.215 22.690 -17.408 1.00 56.41 97 SER A N 1
ATOM 712 C CA . SER A 1 97 ? -13.187 24.060 -16.863 1.00 56.41 97 SER A CA 1
ATOM 713 C C . SER A 1 97 ? -14.588 24.636 -16.580 1.00 56.41 97 SER A C 1
ATOM 715 O O . SER A 1 97 ? -14.777 25.408 -15.634 1.00 56.41 97 SER A O 1
ATOM 717 N N . ARG A 1 98 ? -15.612 24.224 -17.345 1.00 51.62 98 ARG A N 1
ATOM 718 C CA . ARG A 1 98 ? -17.016 24.617 -17.115 1.00 51.62 98 ARG A CA 1
ATOM 719 C C . ARG A 1 98 ? -17.634 23.943 -15.889 1.00 51.62 98 ARG A C 1
ATOM 721 O O . ARG A 1 98 ? -18.366 24.606 -15.153 1.00 51.62 98 ARG A O 1
ATOM 728 N N . LYS A 1 99 ? -17.327 22.666 -15.629 1.00 56.19 99 LYS A N 1
ATOM 729 C CA . LYS A 1 99 ? -17.837 21.943 -14.446 1.00 56.19 99 LYS A CA 1
ATOM 730 C C . LYS A 1 99 ? -17.150 22.395 -13.148 1.00 56.19 99 LYS A C 1
ATOM 732 O O . LYS A 1 99 ? -17.780 22.438 -12.092 1.00 56.19 99 LYS A O 1
ATOM 737 N N . TRP A 1 100 ? -15.907 22.858 -13.259 1.00 53.28 100 TRP A N 1
ATOM 738 C CA . TRP A 1 100 ? -15.097 23.416 -12.174 1.00 53.28 100 TRP A CA 1
ATOM 739 C C . TRP A 1 100 ? -15.716 24.619 -11.453 1.00 53.28 100 TRP A C 1
ATOM 741 O O . TRP A 1 100 ? -15.700 24.681 -10.222 1.00 53.28 100 TRP A O 1
ATOM 751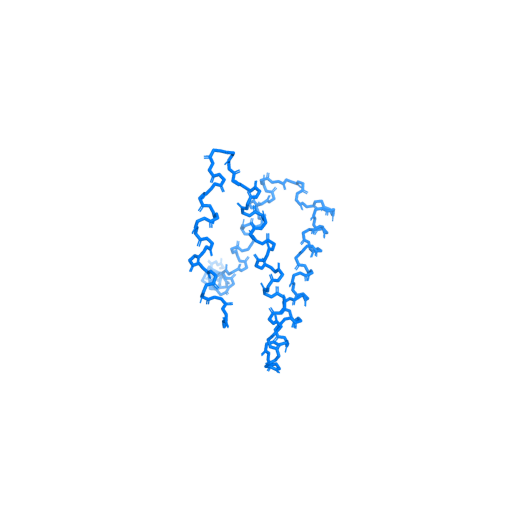 N N . ARG A 1 101 ? -16.325 25.554 -12.195 1.00 52.25 101 ARG A N 1
ATOM 752 C CA . ARG A 1 101 ? -16.997 26.731 -11.609 1.00 52.25 101 ARG A CA 1
ATOM 753 C C . ARG A 1 101 ? -18.174 26.359 -10.701 1.00 52.25 101 ARG A C 1
ATOM 755 O O . ARG A 1 101 ? -18.502 27.122 -9.802 1.00 52.25 101 ARG A O 1
ATOM 762 N N . ARG A 1 102 ? -18.779 25.186 -10.913 1.00 55.31 102 ARG A N 1
ATOM 763 C CA . ARG A 1 102 ? -19.928 24.699 -10.138 1.00 55.31 102 ARG A CA 1
ATOM 764 C C . ARG A 1 102 ? -19.511 23.882 -8.905 1.00 55.31 102 ARG A C 1
ATOM 766 O O . ARG A 1 102 ? -20.219 23.915 -7.908 1.00 55.31 102 ARG A O 1
ATOM 773 N N . CYS A 1 103 ? -18.352 23.213 -8.933 1.00 52.78 103 CYS A N 1
ATOM 774 C CA . CYS A 1 103 ? -17.813 22.474 -7.778 1.00 52.78 103 CYS A CA 1
ATOM 775 C C . CYS A 1 103 ? -16.994 23.335 -6.801 1.00 52.78 103 CYS A C 1
ATOM 777 O O . CYS A 1 103 ? -16.872 22.955 -5.638 1.00 52.78 103 CYS A O 1
ATOM 779 N N . ARG A 1 104 ? -16.477 24.500 -7.224 1.00 46.59 104 ARG A N 1
ATOM 780 C CA . ARG A 1 104 ? -15.689 25.405 -6.361 1.00 46.59 104 ARG A CA 1
ATOM 781 C C . ARG A 1 104 ? -16.452 25.892 -5.114 1.00 46.59 104 ARG A C 1
ATOM 783 O O . ARG A 1 104 ? -15.815 26.214 -4.123 1.00 46.59 104 ARG A O 1
ATOM 790 N N . LEU A 1 105 ? -17.790 25.903 -5.137 1.00 47.28 105 LEU A N 1
ATOM 791 C CA . LEU A 1 105 ? -18.617 26.335 -3.998 1.00 47.28 105 LEU A CA 1
ATOM 792 C C . LEU A 1 105 ? -18.995 25.218 -3.006 1.00 47.28 105 LEU A C 1
ATOM 794 O O . LEU A 1 105 ? -19.581 25.523 -1.974 1.00 47.28 105 LEU A O 1
ATOM 798 N N . ARG A 1 106 ? -18.703 23.940 -3.290 1.00 50.47 106 ARG A N 1
ATOM 799 C CA . ARG A 1 106 ? -19.124 22.820 -2.419 1.00 50.47 106 ARG A CA 1
ATOM 800 C C . ARG A 1 106 ? -18.016 22.310 -1.485 1.00 50.47 106 ARG A C 1
ATOM 802 O O . ARG A 1 106 ? -18.329 21.638 -0.520 1.00 50.47 106 ARG A O 1
ATOM 809 N N . TRP A 1 107 ? -16.758 22.658 -1.747 1.00 42.72 107 TRP A N 1
ATOM 810 C CA . TRP A 1 107 ? -15.574 22.137 -1.042 1.00 42.72 107 TRP A CA 1
ATOM 811 C C . TRP A 1 107 ? -14.916 23.160 -0.096 1.00 42.72 107 TRP A C 1
ATOM 813 O O . TRP A 1 107 ? -13.703 23.152 0.088 1.00 42.72 107 TRP A O 1
ATOM 823 N N . LEU A 1 108 ? -15.707 24.086 0.455 1.00 46.91 108 LEU A N 1
ATOM 824 C CA . LEU A 1 108 ? -15.261 25.051 1.472 1.00 46.91 108 LEU A CA 1
ATOM 825 C C . LEU A 1 108 ? -15.586 24.605 2.910 1.00 46.91 108 LEU A C 1
ATOM 827 O O . LEU A 1 108 ? -15.394 25.386 3.836 1.00 46.91 108 LEU A O 1
ATOM 831 N N . PHE A 1 109 ? -16.018 23.354 3.079 1.00 37.88 109 PHE A N 1
ATOM 832 C CA . PHE A 1 109 ? -16.106 22.638 4.349 1.00 37.88 109 PHE A CA 1
ATOM 833 C C . PHE A 1 109 ? -15.572 21.221 4.155 1.00 37.88 109 PHE A C 1
ATOM 835 O O . PHE A 1 109 ? -15.852 20.651 3.071 1.00 37.88 109 PHE A O 1
#

Sequence (109 aa):
MSALNKKSFLTYLKEGGIYVVLLVLLAIIIFQDPTFLSLLNLSNILTQSSVRIIIALGVAGLIVTQGTDLSAGRQVGLAAVVAATLLQSMDNANKVSRKWRRCRLRWLF